Protein AF-A0A554J3B6-F1 (afdb_monomer_lite)

Structure (mmCIF, N/CA/C/O backbone):
data_AF-A0A554J3B6-F1
#
_entry.id   AF-A0A554J3B6-F1
#
loop_
_atom_site.group_PDB
_atom_site.id
_atom_site.type_symbol
_atom_site.label_atom_id
_atom_site.label_alt_id
_atom_site.label_comp_id
_atom_site.label_asym_id
_atom_site.label_entity_id
_atom_site.label_seq_id
_atom_site.pdbx_PDB_ins_code
_atom_site.Cartn_x
_atom_site.Cartn_y
_atom_site.Cartn_z
_atom_site.occupancy
_atom_site.B_iso_or_equiv
_atom_site.auth_seq_id
_atom_site.auth_comp_id
_atom_site.auth_asym_id
_atom_site.auth_atom_id
_atom_site.pdbx_PDB_model_num
ATOM 1 N N . MET A 1 1 ? 52.653 -25.219 -96.135 1.00 53.75 1 MET A N 1
ATOM 2 C CA . MET A 1 1 ? 52.331 -25.854 -94.845 1.00 53.75 1 MET A CA 1
ATOM 3 C C . MET A 1 1 ? 52.817 -24.891 -93.796 1.00 53.75 1 MET A C 1
ATOM 5 O O . MET A 1 1 ? 53.992 -24.596 -93.859 1.00 53.75 1 MET A O 1
ATOM 9 N N . ASP A 1 2 ? 51.906 -24.324 -93.007 1.00 49.47 2 ASP A N 1
ATOM 10 C CA . ASP A 1 2 ? 52.088 -23.949 -91.600 1.00 49.47 2 ASP A CA 1
ATOM 11 C C . ASP A 1 2 ? 50.708 -23.530 -91.071 1.00 49.47 2 ASP A C 1
ATOM 13 O O . ASP A 1 2 ? 49.946 -22.821 -91.729 1.00 49.47 2 ASP A O 1
ATOM 17 N N . THR A 1 3 ? 50.322 -24.134 -89.956 1.00 55.94 3 THR A N 1
ATOM 18 C CA . THR A 1 3 ? 48.948 -24.257 -89.465 1.00 55.94 3 THR A CA 1
ATOM 19 C C . THR A 1 3 ? 48.460 -23.013 -88.728 1.00 55.94 3 THR A C 1
ATOM 21 O O . THR A 1 3 ? 49.117 -22.509 -87.823 1.00 55.94 3 THR A O 1
ATOM 24 N N . ASN A 1 4 ? 47.248 -22.584 -89.082 1.00 55.66 4 ASN A N 1
ATOM 25 C CA . ASN A 1 4 ? 46.443 -21.583 -88.389 1.00 55.66 4 ASN A CA 1
ATOM 26 C C . ASN A 1 4 ? 46.026 -22.093 -86.994 1.00 55.66 4 ASN A C 1
ATOM 28 O O . ASN A 1 4 ? 45.384 -23.138 -86.904 1.00 55.66 4 ASN A O 1
ATOM 32 N N . ASN A 1 5 ? 46.343 -21.354 -85.927 1.00 62.72 5 ASN A N 1
ATOM 33 C CA . ASN A 1 5 ? 45.756 -21.566 -84.602 1.00 62.72 5 ASN A CA 1
ATOM 34 C C . ASN A 1 5 ? 45.183 -20.244 -84.077 1.00 62.72 5 ASN A C 1
ATOM 36 O O . ASN A 1 5 ? 45.870 -19.440 -83.449 1.00 62.72 5 ASN A O 1
ATOM 40 N N . THR A 1 6 ? 43.907 -20.009 -84.367 1.00 59.19 6 THR A N 1
ATOM 41 C CA . THR A 1 6 ? 43.112 -18.917 -83.801 1.00 59.19 6 THR A CA 1
ATOM 42 C C . THR A 1 6 ? 42.744 -19.233 -82.353 1.00 59.19 6 THR A C 1
ATOM 44 O O . THR A 1 6 ? 41.859 -20.051 -82.103 1.00 59.19 6 THR A O 1
ATOM 47 N N . ILE A 1 7 ? 43.379 -18.553 -81.397 1.00 65.31 7 ILE A N 1
ATOM 48 C CA . ILE A 1 7 ? 42.910 -18.506 -80.008 1.00 65.31 7 ILE A CA 1
ATOM 49 C C . ILE A 1 7 ? 41.788 -17.465 -79.948 1.00 65.31 7 ILE A C 1
ATOM 51 O O . ILE A 1 7 ? 42.036 -16.268 -80.084 1.00 65.31 7 ILE A O 1
ATOM 55 N N . GLN A 1 8 ? 40.544 -17.913 -79.779 1.00 66.44 8 GLN A N 1
ATOM 56 C CA . GLN A 1 8 ? 39.430 -17.007 -79.503 1.00 66.44 8 GLN A CA 1
ATOM 57 C C . GLN A 1 8 ? 39.544 -16.473 -78.063 1.00 66.44 8 GLN A C 1
ATOM 59 O O . GLN A 1 8 ? 39.753 -17.271 -77.142 1.00 66.44 8 GLN A O 1
ATOM 64 N N . PRO A 1 9 ? 39.387 -15.157 -77.823 1.00 63.00 9 PRO A N 1
ATOM 65 C CA . PRO A 1 9 ? 39.302 -14.620 -76.472 1.00 63.00 9 PRO A CA 1
ATOM 66 C C . PRO A 1 9 ? 37.995 -15.078 -75.826 1.00 63.00 9 PRO A C 1
ATOM 68 O O . PRO A 1 9 ? 36.906 -14.723 -76.274 1.00 63.00 9 PRO A O 1
ATOM 71 N N . GLN A 1 10 ? 38.098 -15.852 -74.752 1.00 62.59 10 GLN A N 1
ATOM 72 C CA . GLN A 1 10 ? 36.944 -16.217 -73.939 1.00 62.59 10 GLN A CA 1
ATOM 73 C C . GLN A 1 10 ? 36.611 -15.019 -73.049 1.00 62.59 10 GLN A C 1
ATOM 75 O O . GLN A 1 10 ? 37.372 -14.675 -72.144 1.00 62.59 10 GLN A O 1
ATOM 80 N N . THR A 1 11 ? 35.514 -14.327 -73.349 1.00 64.06 11 THR A N 1
ATOM 81 C CA . THR A 1 11 ? 35.040 -13.213 -72.523 1.00 64.06 11 THR A CA 1
ATOM 82 C C . THR A 1 11 ? 34.5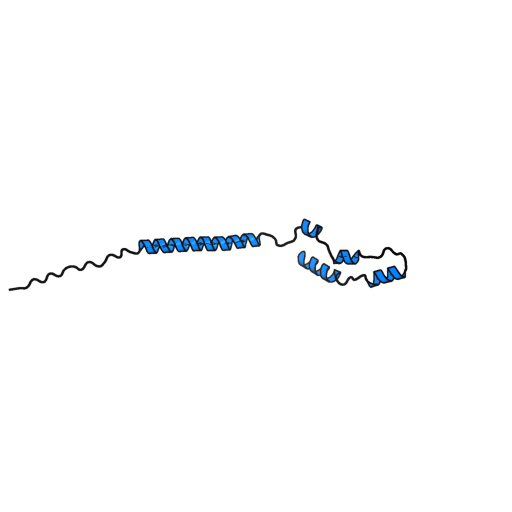07 -13.779 -71.201 1.00 64.06 11 THR A C 1
ATOM 84 O O . THR A 1 11 ? 33.637 -14.652 -71.239 1.00 64.06 11 THR A O 1
ATOM 87 N N . PRO A 1 12 ? 35.000 -13.340 -70.029 1.00 68.62 12 PRO A N 1
ATOM 88 C CA . PRO A 1 12 ? 34.470 -13.817 -68.758 1.00 68.62 12 PRO A CA 1
ATOM 89 C C . PRO A 1 12 ? 33.005 -13.372 -68.596 1.00 68.62 12 PRO A C 1
ATOM 91 O O . PRO A 1 12 ? 32.656 -12.267 -69.024 1.00 68.62 12 PRO A O 1
ATOM 94 N N . PRO A 1 13 ? 32.139 -14.190 -67.969 1.00 63.44 13 PRO A N 1
ATOM 95 C CA . PRO A 1 13 ? 30.754 -13.807 -67.727 1.00 63.44 13 PRO A CA 1
ATOM 96 C C . PRO A 1 13 ? 30.714 -12.554 -66.843 1.00 63.44 13 PRO A C 1
ATOM 98 O O . PRO A 1 13 ? 31.273 -12.524 -65.744 1.00 63.44 13 PRO A O 1
ATOM 101 N N . GLN A 1 14 ? 30.062 -11.498 -67.335 1.00 62.69 14 GLN A N 1
ATOM 102 C CA . GLN A 1 14 ? 29.839 -10.279 -66.565 1.00 62.69 14 GLN A CA 1
ATOM 103 C C . GLN A 1 14 ? 28.968 -10.604 -65.346 1.00 62.69 14 GLN A C 1
ATOM 105 O O . GLN A 1 14 ? 27.871 -11.143 -65.483 1.00 62.69 14 GLN A O 1
ATOM 110 N N . LYS A 1 15 ? 29.445 -10.258 -64.143 1.00 61.16 15 LYS A N 1
ATOM 111 C CA . LYS A 1 15 ? 28.688 -10.364 -62.885 1.00 61.16 15 LYS A CA 1
ATOM 112 C C . LYS A 1 15 ? 27.527 -9.360 -62.869 1.00 61.16 15 LYS A C 1
ATOM 114 O O . LYS A 1 15 ? 27.590 -8.328 -62.208 1.00 61.16 15 LYS A O 1
ATOM 119 N N . GLN A 1 16 ? 26.451 -9.659 -63.583 1.00 60.59 16 GLN A N 1
ATOM 120 C CA . GLN A 1 16 ? 25.173 -8.964 -63.454 1.00 60.59 16 GLN A CA 1
ATOM 121 C C . GLN A 1 16 ? 24.395 -9.625 -62.312 1.00 60.59 16 GLN A C 1
ATOM 123 O O . GLN A 1 16 ? 23.725 -10.631 -62.504 1.00 60.59 16 GLN A O 1
ATOM 128 N N . GLY A 1 17 ? 24.546 -9.115 -61.087 1.00 58.28 17 GLY A N 1
ATOM 129 C CA . GLY A 1 17 ? 23.820 -9.686 -59.942 1.00 58.28 17 GLY A CA 1
ATOM 130 C C . GLY A 1 17 ? 23.970 -8.986 -58.592 1.00 58.28 17 GLY A C 1
ATOM 131 O O . GLY A 1 17 ? 23.271 -9.345 -57.652 1.00 58.28 17 GLY A O 1
ATOM 132 N N . GLN A 1 18 ? 24.839 -7.982 -58.451 1.00 62.75 18 GLN A N 1
ATOM 133 C CA . GLN A 1 18 ? 25.081 -7.376 -57.134 1.00 62.75 18 GLN A CA 1
ATOM 134 C C . GLN A 1 18 ? 24.044 -6.326 -56.722 1.00 62.75 18 GLN A C 1
ATOM 136 O O . GLN A 1 18 ? 23.746 -6.213 -55.538 1.00 62.75 18 GLN A O 1
ATOM 141 N N . ILE A 1 19 ? 23.449 -5.592 -57.666 1.00 72.69 19 ILE A N 1
ATOM 142 C CA . ILE A 1 19 ? 22.584 -4.447 -57.332 1.00 72.69 19 ILE A CA 1
ATOM 143 C C . ILE A 1 19 ? 21.300 -4.900 -56.613 1.00 72.69 19 ILE A C 1
ATOM 145 O O . ILE A 1 19 ? 20.910 -4.292 -55.620 1.00 72.69 19 ILE A O 1
ATOM 149 N N . GLY A 1 20 ? 20.687 -6.011 -57.038 1.00 81.44 20 GLY A N 1
ATOM 150 C CA . GLY A 1 20 ? 19.480 -6.546 -56.393 1.00 81.44 20 GLY A CA 1
ATOM 151 C C . GLY A 1 20 ? 19.727 -7.059 -54.971 1.00 81.44 20 GLY A C 1
ATOM 152 O O . GLY A 1 20 ? 18.931 -6.794 -54.074 1.00 81.44 20 GLY A O 1
ATOM 153 N N . ALA A 1 21 ? 20.863 -7.724 -54.742 1.00 86.44 21 ALA A N 1
ATOM 154 C CA . ALA A 1 21 ? 21.251 -8.191 -53.411 1.00 86.44 21 ALA A CA 1
ATOM 155 C C . ALA A 1 21 ? 21.523 -7.021 -52.449 1.00 86.44 21 ALA A C 1
ATOM 157 O O . ALA A 1 21 ? 21.120 -7.065 -51.288 1.00 86.44 21 ALA A O 1
ATOM 158 N N . VAL A 1 22 ? 22.153 -5.951 -52.949 1.00 89.44 22 VAL A N 1
ATOM 159 C CA . VAL A 1 22 ? 22.419 -4.728 -52.176 1.00 89.44 22 VAL A CA 1
ATOM 160 C C . VAL A 1 22 ? 21.120 -4.002 -51.813 1.00 89.44 22 VAL A C 1
ATOM 162 O O . VAL A 1 22 ? 20.947 -3.579 -50.675 1.00 89.44 22 VAL A O 1
ATOM 165 N N . ILE A 1 23 ? 20.166 -3.897 -52.738 1.00 91.88 23 ILE A N 1
ATOM 166 C CA . ILE A 1 23 ? 18.861 -3.286 -52.439 1.00 91.88 23 ILE A CA 1
ATOM 167 C C . ILE A 1 23 ? 18.082 -4.142 -51.428 1.00 91.88 23 ILE A C 1
ATOM 169 O O . ILE A 1 23 ? 17.494 -3.605 -50.490 1.00 91.88 23 ILE A O 1
ATOM 173 N N . GLY A 1 24 ? 18.128 -5.470 -51.564 1.00 92.94 24 GLY A N 1
ATOM 174 C CA . GLY A 1 24 ? 17.469 -6.393 -50.639 1.00 92.94 24 GLY A CA 1
ATOM 175 C C . GLY A 1 24 ? 17.967 -6.262 -49.198 1.00 92.94 24 GLY A C 1
ATOM 176 O O . GLY A 1 24 ? 17.154 -6.172 -48.279 1.00 92.94 24 GLY A O 1
ATOM 177 N N . ILE A 1 25 ? 19.287 -6.182 -48.986 1.00 94.94 25 ILE A N 1
ATOM 178 C CA . ILE A 1 25 ? 19.838 -6.037 -47.629 1.00 94.94 25 ILE A CA 1
ATOM 179 C C . ILE A 1 25 ? 19.461 -4.691 -46.997 1.00 94.94 25 ILE A C 1
ATOM 181 O O . ILE A 1 25 ? 19.162 -4.643 -45.806 1.00 94.94 25 ILE A O 1
ATOM 185 N N . ILE A 1 26 ? 19.393 -3.613 -47.786 1.00 95.62 26 ILE A N 1
ATOM 186 C CA . ILE A 1 26 ? 18.983 -2.289 -47.296 1.00 95.62 26 ILE A CA 1
ATOM 187 C C . ILE A 1 26 ? 17.544 -2.331 -46.773 1.00 95.62 26 ILE A C 1
ATOM 189 O O . ILE A 1 26 ? 17.275 -1.831 -45.683 1.00 95.62 26 ILE A O 1
ATOM 193 N N . ILE A 1 27 ? 16.629 -2.975 -47.503 1.00 96.38 27 ILE A N 1
ATOM 194 C CA . ILE A 1 27 ? 15.227 -3.110 -47.081 1.00 96.38 27 ILE A CA 1
ATOM 195 C C . ILE A 1 27 ? 15.129 -3.882 -45.761 1.00 96.38 27 ILE A C 1
ATOM 197 O O . ILE A 1 27 ? 14.422 -3.452 -44.851 1.00 96.38 27 ILE A O 1
ATOM 201 N N . ILE A 1 28 ? 15.874 -4.984 -45.623 1.00 96.19 28 ILE A N 1
ATOM 202 C CA . ILE A 1 28 ? 15.899 -5.778 -44.386 1.00 96.19 28 ILE A CA 1
ATOM 203 C C . ILE A 1 28 ? 16.380 -4.925 -43.206 1.00 96.19 28 ILE A C 1
ATOM 205 O O . ILE A 1 28 ? 15.751 -4.935 -42.150 1.00 96.19 28 ILE A O 1
ATOM 209 N N . ILE A 1 29 ? 17.453 -4.148 -43.386 1.00 97.06 29 ILE A N 1
ATOM 210 C CA . ILE A 1 29 ? 17.983 -3.263 -42.340 1.00 97.06 29 ILE A CA 1
ATOM 211 C C . ILE A 1 29 ? 16.939 -2.224 -41.917 1.00 97.06 29 ILE A C 1
ATOM 213 O O . ILE A 1 29 ? 16.751 -2.010 -40.722 1.00 97.06 29 ILE A O 1
ATOM 217 N N . VAL A 1 30 ? 16.226 -1.610 -42.867 1.00 97.19 30 VAL A N 1
ATOM 218 C CA . VAL A 1 30 ? 15.177 -0.621 -42.565 1.00 97.19 30 VAL A CA 1
ATOM 219 C C . VAL A 1 30 ? 14.031 -1.253 -41.772 1.00 97.19 30 VAL A C 1
ATOM 221 O O . VAL A 1 30 ? 13.595 -0.683 -40.774 1.00 97.19 30 VAL A O 1
ATOM 224 N N . VAL A 1 31 ? 13.573 -2.446 -42.160 1.00 97.00 31 VAL A N 1
ATOM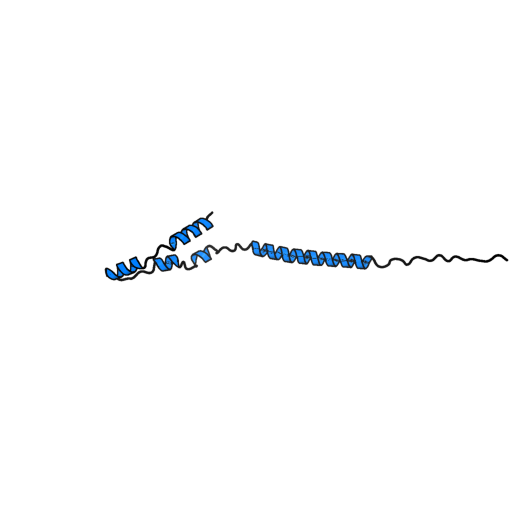 225 C CA . VAL A 1 31 ? 12.513 -3.165 -41.433 1.00 97.00 31 VAL A CA 1
ATOM 226 C C . VAL A 1 31 ? 12.961 -3.524 -40.014 1.00 97.00 31 VAL A C 1
ATOM 228 O O . VAL A 1 31 ? 12.195 -3.336 -39.070 1.00 97.00 31 VAL A O 1
ATOM 231 N N . LEU A 1 32 ? 14.204 -3.983 -39.833 1.00 96.50 32 LEU A N 1
ATOM 232 C CA . LEU A 1 32 ? 14.755 -4.285 -38.509 1.00 96.50 32 LEU A CA 1
ATOM 233 C C . LEU A 1 32 ? 14.923 -3.029 -37.648 1.00 96.50 32 LEU A C 1
ATOM 235 O O . LEU A 1 32 ? 14.626 -3.073 -36.456 1.00 96.50 32 LEU A O 1
ATOM 239 N N . ALA A 1 33 ? 15.349 -1.908 -38.234 1.00 96.12 33 ALA A N 1
ATOM 240 C CA . ALA A 1 33 ? 15.472 -0.634 -37.531 1.00 96.12 33 ALA A CA 1
ATOM 241 C C . ALA A 1 33 ? 14.105 -0.117 -37.060 1.00 96.12 33 ALA A C 1
ATOM 243 O O . ALA A 1 33 ? 13.966 0.274 -35.903 1.00 96.12 33 ALA A O 1
ATOM 244 N N . LEU A 1 34 ? 13.081 -0.176 -37.918 1.00 96.50 34 LEU A N 1
ATOM 245 C CA . LEU A 1 34 ? 11.711 0.202 -37.558 1.00 96.50 34 LEU A CA 1
ATOM 246 C C . LEU A 1 34 ? 11.111 -0.747 -36.516 1.00 96.50 34 LEU A C 1
ATOM 248 O O . LEU A 1 34 ? 10.500 -0.283 -35.559 1.00 96.50 34 LEU A O 1
ATOM 252 N N . GLY A 1 35 ? 11.319 -2.059 -36.657 1.00 94.25 35 GLY A N 1
ATOM 253 C CA . GLY A 1 35 ? 10.874 -3.048 -35.674 1.00 94.25 35 GLY A CA 1
ATOM 254 C C . GLY A 1 35 ? 11.537 -2.847 -34.310 1.00 94.25 35 GLY A C 1
ATOM 255 O O . GLY A 1 35 ? 10.855 -2.829 -33.287 1.00 94.25 35 GLY A O 1
ATOM 256 N N . GLY A 1 36 ? 12.853 -2.622 -34.289 1.00 94.19 36 GLY A N 1
ATOM 257 C CA . GLY A 1 36 ? 13.601 -2.310 -33.073 1.00 94.19 36 GLY A CA 1
ATOM 258 C C . GLY A 1 36 ? 13.137 -1.008 -32.419 1.00 94.19 36 GLY A C 1
ATOM 259 O O . GLY A 1 36 ? 12.885 -0.990 -31.215 1.00 94.19 36 GLY A O 1
ATOM 260 N N . LEU A 1 37 ? 12.949 0.056 -33.208 1.00 93.12 37 LEU A N 1
ATOM 261 C CA . LEU A 1 37 ? 12.473 1.350 -32.717 1.00 93.12 37 LEU A CA 1
ATOM 262 C C . LEU A 1 37 ? 11.029 1.277 -32.198 1.00 93.12 37 LEU A C 1
ATOM 264 O O . LEU A 1 37 ? 10.725 1.896 -31.184 1.00 93.12 37 LEU A O 1
ATOM 268 N N . TYR A 1 38 ? 10.160 0.491 -32.839 1.00 92.81 38 TYR A N 1
ATOM 269 C CA . TYR A 1 38 ? 8.789 0.253 -32.385 1.00 92.81 38 TYR A CA 1
ATOM 270 C C . TYR A 1 38 ? 8.759 -0.450 -31.024 1.00 92.81 38 TYR A C 1
ATOM 272 O O . TYR A 1 38 ? 8.085 0.008 -30.104 1.00 92.81 38 TYR A O 1
ATOM 280 N N . VAL A 1 39 ? 9.529 -1.534 -30.869 1.00 89.06 39 VAL A N 1
ATOM 281 C CA . VAL A 1 39 ? 9.614 -2.277 -29.601 1.00 89.06 39 VAL A CA 1
ATOM 282 C C . VAL A 1 39 ? 10.235 -1.414 -28.502 1.00 89.06 39 VAL A C 1
ATOM 284 O O . VAL A 1 39 ? 9.752 -1.425 -27.371 1.00 89.06 39 VAL A O 1
ATOM 287 N N . TRP A 1 40 ? 11.286 -0.656 -28.820 1.00 87.62 40 TRP A N 1
ATOM 288 C CA . TRP A 1 40 ? 11.948 0.232 -27.867 1.00 87.62 40 TRP A CA 1
ATOM 289 C C . TRP A 1 40 ? 11.040 1.394 -27.443 1.00 87.62 40 TRP A C 1
ATOM 291 O O . TRP A 1 40 ? 10.830 1.584 -26.248 1.00 87.62 40 TRP A O 1
ATOM 301 N N . GLY A 1 41 ? 10.411 2.096 -28.391 1.00 84.88 41 GLY A N 1
ATOM 302 C CA . GLY A 1 41 ? 9.454 3.169 -28.107 1.00 84.88 41 GLY A CA 1
ATOM 303 C C . GLY A 1 41 ? 8.253 2.690 -27.287 1.00 84.88 41 GLY A C 1
ATOM 304 O O . GLY A 1 41 ? 7.894 3.314 -26.293 1.00 84.88 41 GLY A O 1
ATOM 305 N N . ALA A 1 42 ? 7.699 1.516 -27.611 1.00 77.88 42 ALA A N 1
ATOM 306 C CA . ALA A 1 42 ? 6.613 0.914 -26.838 1.00 77.88 42 ALA A CA 1
ATOM 307 C C . ALA A 1 42 ? 7.010 0.571 -25.390 1.00 77.88 42 ALA A C 1
ATOM 309 O O . ALA A 1 42 ? 6.148 0.548 -24.512 1.00 77.88 42 ALA A O 1
ATOM 310 N N . ARG A 1 43 ? 8.295 0.298 -25.116 1.00 73.31 43 ARG A N 1
ATOM 311 C CA . ARG A 1 43 ? 8.782 0.120 -23.741 1.00 73.31 43 ARG A CA 1
ATOM 312 C C . ARG A 1 43 ? 8.949 1.444 -23.008 1.00 73.31 43 ARG A C 1
ATOM 314 O O . ARG A 1 43 ? 8.605 1.490 -21.835 1.00 73.31 43 ARG A O 1
ATOM 321 N N . LEU A 1 44 ? 9.418 2.500 -23.671 1.00 69.62 44 LEU A N 1
ATOM 322 C CA . LEU A 1 44 ? 9.555 3.823 -23.049 1.00 69.62 44 LEU A CA 1
ATOM 323 C C . LEU A 1 44 ? 8.195 4.361 -22.582 1.00 69.62 44 LEU A C 1
ATOM 325 O O . LEU A 1 44 ? 8.077 4.791 -21.441 1.00 69.62 44 LEU A O 1
ATOM 329 N N . ASN A 1 45 ? 7.147 4.218 -23.397 1.00 62.41 45 ASN A N 1
ATOM 330 C CA . ASN A 1 45 ? 5.789 4.635 -23.027 1.00 62.41 45 ASN A CA 1
ATOM 331 C C . ASN A 1 45 ? 5.195 3.874 -21.829 1.00 62.41 45 ASN A C 1
ATOM 333 O O . ASN A 1 45 ? 4.285 4.386 -21.193 1.00 62.41 45 ASN A O 1
ATOM 337 N N . LYS A 1 46 ? 5.689 2.671 -21.510 1.00 58.62 46 LYS A N 1
ATOM 338 C CA . LYS A 1 46 ? 5.255 1.905 -20.328 1.00 58.62 46 LYS A CA 1
ATOM 339 C C . LYS A 1 46 ? 6.022 2.255 -19.053 1.00 58.62 46 LYS A C 1
ATOM 341 O O . LYS A 1 46 ? 5.609 1.845 -17.981 1.00 58.62 46 LYS A O 1
ATOM 346 N N . VAL A 1 47 ? 7.151 2.951 -19.172 1.00 57.66 47 VAL A N 1
ATOM 347 C CA . VAL A 1 47 ? 7.972 3.382 -18.028 1.00 57.66 47 VAL A CA 1
ATOM 348 C C . VAL A 1 47 ? 7.574 4.792 -17.565 1.00 57.66 47 VAL A C 1
ATOM 350 O O . VAL A 1 47 ? 7.930 5.192 -16.465 1.00 57.66 47 VAL A O 1
ATOM 353 N N . THR A 1 48 ? 6.838 5.550 -18.389 1.00 54.88 48 THR A N 1
ATOM 354 C CA . THR A 1 48 ? 6.404 6.928 -18.085 1.00 54.88 48 THR A CA 1
ATOM 355 C C . THR A 1 48 ? 5.045 7.020 -17.390 1.00 54.88 48 THR A C 1
ATOM 357 O O . THR A 1 48 ? 4.737 8.076 -16.853 1.00 54.88 48 THR A O 1
ATOM 360 N N . GLU A 1 49 ? 4.255 5.948 -17.342 1.00 53.56 49 GLU A N 1
ATOM 361 C CA . GLU A 1 49 ? 3.144 5.876 -16.389 1.00 53.56 49 GLU A CA 1
ATOM 362 C C . GLU A 1 49 ? 3.780 5.624 -15.013 1.00 53.56 49 GLU A C 1
ATOM 364 O O . GLU A 1 49 ? 4.378 4.558 -14.820 1.00 53.56 49 GLU A O 1
ATOM 369 N N . PRO A 1 50 ? 3.753 6.584 -14.069 1.00 54.09 50 PRO A N 1
ATOM 370 C CA . PRO A 1 50 ? 4.093 6.251 -12.702 1.00 54.09 50 PRO A CA 1
ATOM 371 C C . PRO A 1 50 ? 3.066 5.205 -12.277 1.00 54.09 50 PRO A C 1
ATOM 373 O O . PRO A 1 50 ? 1.873 5.477 -12.241 1.00 54.09 50 PRO A O 1
ATOM 376 N N . ASN A 1 51 ? 3.520 3.989 -11.991 1.00 55.28 51 ASN A N 1
ATOM 377 C CA . ASN A 1 51 ? 2.675 2.916 -11.462 1.00 55.28 51 ASN A CA 1
ATOM 378 C C . ASN A 1 51 ? 2.244 3.201 -10.005 1.00 55.28 51 ASN A C 1
ATOM 380 O O . ASN A 1 51 ? 2.118 2.268 -9.220 1.00 55.28 51 ASN A O 1
ATOM 384 N N . GLY A 1 52 ? 2.130 4.474 -9.625 1.00 62.72 52 GLY A N 1
ATOM 385 C CA . GLY A 1 52 ? 1.705 4.923 -8.311 1.00 62.72 52 GLY A CA 1
ATOM 386 C C . GLY A 1 52 ? 0.236 5.298 -8.365 1.00 62.72 52 GLY A C 1
ATOM 387 O O . GLY A 1 52 ? -0.216 5.900 -9.341 1.00 62.72 52 GLY A O 1
ATOM 388 N N . GLU A 1 53 ? -0.491 4.922 -7.322 1.00 69.81 53 GLU A N 1
ATOM 389 C CA . GLU A 1 53 ? -1.843 5.409 -7.083 1.00 69.81 53 GLU A CA 1
ATOM 390 C C . GLU A 1 53 ? -1.830 6.943 -7.112 1.00 69.81 53 GLU A C 1
ATOM 392 O O . GLU A 1 53 ? -0.923 7.590 -6.578 1.00 69.81 53 GLU A O 1
ATOM 397 N N . THR A 1 54 ? -2.793 7.547 -7.808 1.00 79.94 54 THR A N 1
ATOM 398 C CA . THR A 1 54 ? -2.930 9.004 -7.777 1.00 79.94 54 THR A CA 1
ATOM 399 C C . THR A 1 54 ? -3.392 9.448 -6.389 1.00 79.94 54 THR A C 1
ATOM 401 O O . THR A 1 54 ? -3.926 8.656 -5.614 1.00 79.94 54 THR A O 1
ATOM 404 N N . ALA A 1 55 ? -3.223 10.730 -6.056 1.00 76.81 55 ALA A N 1
ATOM 405 C CA . ALA A 1 55 ? -3.750 11.261 -4.798 1.00 76.81 55 ALA A CA 1
ATOM 406 C C . ALA A 1 55 ? -5.269 11.023 -4.679 1.00 76.81 55 ALA A C 1
ATOM 408 O O . ALA A 1 55 ? -5.760 10.667 -3.610 1.00 76.81 55 ALA A O 1
ATOM 409 N N . GLU A 1 56 ? -6.004 11.155 -5.787 1.00 79.88 56 GLU A N 1
ATOM 410 C CA . GLU A 1 56 ? -7.418 10.801 -5.874 1.00 79.88 56 GLU A CA 1
ATOM 411 C C . GLU A 1 56 ? -7.695 9.304 -5.658 1.00 79.88 56 GLU A C 1
ATOM 413 O O . GLU A 1 56 ? -8.730 8.974 -5.078 1.00 79.88 56 GLU A O 1
ATOM 418 N N . ASP A 1 57 ? -6.811 8.403 -6.093 1.00 81.12 57 ASP A N 1
ATOM 419 C CA . ASP A 1 57 ? -6.962 6.959 -5.861 1.00 81.12 57 ASP A CA 1
ATOM 420 C C . ASP A 1 57 ? -6.750 6.618 -4.379 1.00 81.12 57 ASP A C 1
ATOM 422 O O . ASP A 1 57 ? -7.584 5.934 -3.792 1.00 81.12 57 ASP A O 1
ATOM 426 N N . ILE A 1 58 ? -5.720 7.191 -3.743 1.00 80.56 58 ILE A N 1
ATOM 427 C CA . ILE A 1 58 ? -5.428 7.016 -2.308 1.00 80.56 58 ILE A CA 1
ATOM 428 C C . ILE A 1 58 ? -6.581 7.550 -1.445 1.00 80.56 58 ILE A C 1
ATOM 430 O O . ILE A 1 58 ? -7.002 6.919 -0.479 1.00 80.56 58 ILE A O 1
ATOM 434 N N . MET A 1 59 ? -7.151 8.705 -1.801 1.00 79.88 59 MET A N 1
ATOM 435 C CA . MET A 1 59 ? -8.289 9.272 -1.066 1.00 79.88 59 MET A CA 1
ATOM 436 C C . MET A 1 59 ? -9.569 8.434 -1.176 1.00 79.88 59 MET A C 1
ATOM 438 O O . MET A 1 59 ? -10.440 8.550 -0.316 1.00 79.88 59 MET A O 1
ATOM 442 N N . ASN A 1 60 ? -9.709 7.637 -2.238 1.00 83.44 60 ASN A N 1
ATOM 443 C CA . ASN A 1 60 ? -10.886 6.802 -2.477 1.00 83.44 60 ASN A CA 1
ATOM 444 C C . ASN A 1 60 ? -10.651 5.317 -2.159 1.00 83.44 60 ASN A C 1
ATOM 446 O O . ASN A 1 60 ? -11.591 4.525 -2.253 1.00 83.44 60 ASN A O 1
ATOM 450 N N . SER A 1 61 ? -9.429 4.927 -1.793 1.00 82.94 61 SER A N 1
ATOM 451 C CA . SER A 1 61 ? -9.124 3.574 -1.339 1.00 82.94 61 SER A CA 1
ATOM 452 C C . SER A 1 61 ? -9.619 3.358 0.092 1.00 82.94 61 SER A C 1
ATOM 454 O O . SER A 1 61 ? -9.422 4.207 0.960 1.00 82.94 61 SER A O 1
ATOM 456 N N . SER A 1 62 ? -10.278 2.222 0.341 1.00 83.94 62 SER A N 1
ATOM 457 C CA . SER A 1 62 ? -10.599 1.787 1.705 1.00 83.94 62 SER A CA 1
ATOM 458 C C . SER A 1 62 ? -9.326 1.359 2.428 1.00 83.94 62 SER A C 1
ATOM 460 O O . SER A 1 62 ? -8.580 0.527 1.909 1.00 83.94 62 SER A O 1
ATOM 462 N N . ASP A 1 63 ? -9.128 1.881 3.636 1.00 87.12 63 ASP A N 1
ATOM 463 C CA . ASP A 1 63 ? -8.067 1.460 4.543 1.00 87.12 63 ASP A CA 1
ATOM 464 C C . ASP A 1 63 ? -8.628 0.427 5.544 1.00 87.12 63 ASP A C 1
ATOM 466 O O . ASP A 1 63 ? -9.362 0.795 6.468 1.00 87.12 63 ASP A O 1
ATOM 470 N N . PRO A 1 64 ? -8.289 -0.868 5.389 1.00 86.00 64 PRO A N 1
ATOM 471 C CA . PRO A 1 64 ? -8.796 -1.922 6.256 1.00 86.00 64 PRO A CA 1
ATOM 472 C C . PRO A 1 64 ? -8.313 -1.789 7.707 1.00 86.00 64 PRO A C 1
ATOM 474 O O . PRO A 1 64 ? -9.012 -2.261 8.607 1.00 86.00 64 PRO A O 1
ATOM 477 N N . THR A 1 65 ? -7.155 -1.160 7.951 1.00 88.38 65 THR A N 1
ATOM 478 C CA . THR A 1 65 ? -6.651 -0.911 9.306 1.00 88.38 65 THR A CA 1
ATOM 479 C C . THR A 1 65 ? -7.548 0.114 9.997 1.00 88.38 65 THR A C 1
ATOM 481 O O . THR A 1 65 ? -8.044 -0.133 11.099 1.00 88.38 65 THR A O 1
ATOM 484 N N . THR A 1 66 ? -7.839 1.235 9.329 1.00 89.06 66 THR A N 1
ATOM 485 C CA . THR A 1 66 ? -8.768 2.253 9.845 1.00 89.06 66 THR A CA 1
ATOM 486 C C . THR A 1 66 ? -10.191 1.706 10.007 1.00 89.06 66 THR A C 1
ATOM 488 O O . THR A 1 66 ? -10.832 1.955 11.033 1.00 89.06 66 THR A O 1
ATOM 491 N N . ASP A 1 67 ? -10.691 0.918 9.052 1.00 89.38 67 ASP A N 1
ATOM 492 C CA . ASP A 1 67 ? -12.024 0.304 9.141 1.00 89.38 67 ASP A CA 1
ATOM 493 C C . ASP A 1 67 ? -12.137 -0.634 10.359 1.00 89.38 67 ASP A C 1
ATOM 495 O O . ASP A 1 67 ? -13.156 -0.654 11.057 1.00 89.38 67 ASP A O 1
ATOM 499 N N . ASN A 1 68 ? -11.076 -1.385 10.669 1.00 88.88 68 ASN A N 1
ATOM 500 C CA . ASN A 1 68 ? -11.049 -2.255 11.841 1.00 88.88 68 ASN A CA 1
ATOM 501 C C . ASN A 1 68 ? -11.056 -1.456 13.153 1.00 88.88 68 ASN A C 1
ATOM 503 O O . ASN A 1 68 ? -11.853 -1.752 14.038 1.00 88.88 68 ASN A O 1
ATOM 507 N N . LEU A 1 69 ? -10.241 -0.401 13.254 1.00 91.06 69 LEU A N 1
ATOM 508 C CA . LEU A 1 69 ? -10.129 0.427 14.464 1.00 91.06 69 LEU A CA 1
ATOM 509 C C . LEU A 1 69 ? -11.378 1.275 14.748 1.00 91.06 69 LEU A C 1
ATOM 511 O O . LEU A 1 69 ? -11.653 1.647 15.892 1.00 91.06 69 LEU A O 1
ATOM 515 N N . THR A 1 70 ? -12.138 1.609 13.707 1.00 90.25 70 THR A N 1
ATOM 516 C CA . THR A 1 70 ? -13.390 2.369 13.835 1.00 90.25 70 THR A CA 1
ATOM 517 C C . THR A 1 70 ? -14.600 1.486 14.137 1.00 90.25 70 THR A C 1
ATOM 519 O O . THR A 1 70 ? -15.666 2.005 14.474 1.00 90.25 70 THR A O 1
ATOM 522 N N . THR A 1 71 ? -14.445 0.161 14.074 1.00 91.19 71 THR A N 1
ATOM 523 C CA . THR A 1 71 ? -15.492 -0.794 14.437 1.00 91.19 71 THR A CA 1
ATOM 524 C C . THR A 1 71 ? -15.547 -0.947 15.956 1.00 91.19 71 THR A C 1
ATOM 526 O O . THR A 1 71 ? -14.748 -1.665 16.545 1.00 91.19 71 THR A O 1
ATOM 529 N N . GLN A 1 72 ? -16.504 -0.268 16.587 1.00 91.69 72 GLN A N 1
ATOM 530 C CA . GLN A 1 72 ? -16.771 -0.333 18.028 1.00 91.69 72 GLN A CA 1
ATOM 531 C C . GLN A 1 72 ? -18.272 -0.505 18.275 1.00 91.69 72 GLN A C 1
ATOM 533 O O . GLN A 1 72 ? -19.106 -0.148 17.430 1.00 91.69 72 GLN A O 1
ATOM 538 N N . GLY A 1 73 ? -18.626 -1.057 19.430 1.00 93.00 73 GLY A N 1
ATOM 539 C CA . GLY A 1 73 ? -20.000 -1.138 19.885 1.00 93.00 73 GLY A CA 1
ATOM 540 C C . GLY A 1 73 ? -20.597 0.240 20.183 1.00 93.00 73 GLY A C 1
ATOM 541 O O . GLY A 1 73 ? -19.913 1.247 20.341 1.00 93.00 73 GLY A O 1
ATOM 542 N N . THR A 1 74 ? -21.926 0.293 20.274 1.00 95.62 74 THR A N 1
ATOM 543 C CA . THR A 1 74 ? -22.660 1.500 20.701 1.00 95.62 74 THR A CA 1
ATOM 544 C C . THR A 1 74 ? -23.208 1.377 22.124 1.00 95.62 74 THR A C 1
ATOM 546 O O . THR A 1 74 ? -24.077 2.158 22.506 1.00 95.62 74 THR A O 1
ATOM 549 N N . SER A 1 75 ? -22.823 0.329 22.856 1.00 96.75 75 SER A N 1
ATOM 550 C CA . SER A 1 75 ? -23.324 0.062 24.205 1.00 96.75 75 SER A CA 1
ATOM 551 C C . SER A 1 75 ? -22.423 0.716 25.244 1.00 96.75 75 SER A C 1
ATOM 553 O O . SER A 1 75 ? -21.205 0.631 25.143 1.00 96.75 75 SER A O 1
ATOM 555 N N . ASP A 1 76 ? -23.032 1.294 26.276 1.00 95.50 76 ASP A N 1
ATOM 556 C CA . ASP A 1 76 ? -22.323 1.835 27.441 1.00 95.50 76 ASP A CA 1
ATOM 557 C C . ASP A 1 76 ? -22.187 0.795 28.576 1.00 95.50 76 ASP A C 1
ATOM 559 O O . ASP A 1 76 ? -21.770 1.122 29.690 1.00 95.50 76 ASP A O 1
ATOM 563 N N . ASP A 1 77 ? -22.575 -0.463 28.328 1.00 97.75 77 ASP A N 1
ATOM 564 C CA . ASP A 1 77 ? -22.423 -1.549 29.296 1.00 97.75 77 ASP A CA 1
ATOM 565 C C . ASP A 1 77 ? -20.944 -1.912 29.478 1.00 97.75 77 ASP A C 1
ATOM 567 O O . ASP A 1 77 ? -20.209 -2.099 28.510 1.00 97.75 77 ASP A O 1
ATOM 57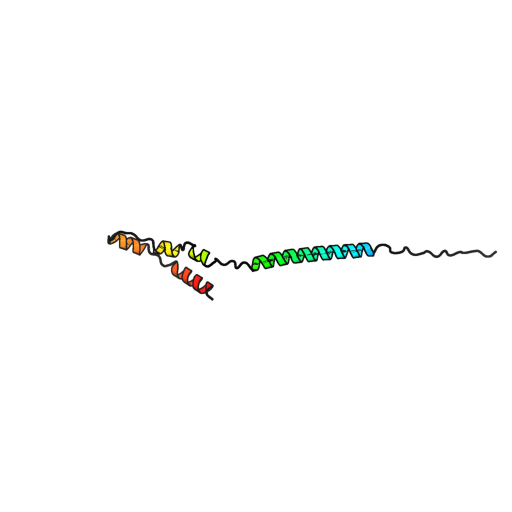1 N N . LEU A 1 78 ? -20.521 -2.104 30.732 1.00 97.38 78 LEU A N 1
ATOM 572 C CA . LEU A 1 78 ? -19.121 -2.399 31.061 1.00 97.38 78 LEU A CA 1
ATOM 573 C C . LEU A 1 78 ? -18.577 -3.621 30.306 1.00 97.38 78 LEU A C 1
ATOM 575 O O . LEU A 1 78 ? -17.475 -3.560 29.779 1.00 97.38 78 LEU A O 1
ATOM 579 N N . SER A 1 79 ? -19.359 -4.700 30.213 1.00 96.94 79 SER A N 1
ATOM 580 C CA . SER A 1 79 ? -18.938 -5.909 29.497 1.00 96.94 79 SER A CA 1
ATOM 581 C C . SER A 1 79 ? -18.772 -5.681 27.994 1.00 96.94 79 SER A C 1
ATOM 583 O O . SER A 1 79 ? -17.910 -6.294 27.386 1.00 96.94 79 SER A O 1
ATOM 585 N N . ALA A 1 80 ? -19.571 -4.793 27.393 1.00 96.69 80 ALA A N 1
ATOM 586 C CA . ALA A 1 80 ? -19.444 -4.472 25.973 1.00 96.69 80 ALA A CA 1
ATOM 587 C C . ALA A 1 80 ? -18.177 -3.649 25.695 1.00 96.69 80 ALA A C 1
ATOM 589 O O . ALA A 1 80 ? -17.506 -3.875 24.697 1.00 96.69 80 ALA A O 1
ATOM 590 N N . ILE A 1 81 ? -17.817 -2.741 26.608 1.00 96.12 81 ILE A N 1
ATOM 591 C CA . ILE A 1 81 ? -16.566 -1.976 26.522 1.00 96.12 81 ILE A CA 1
ATOM 592 C C . ILE A 1 81 ? -15.352 -2.902 26.677 1.00 96.12 81 ILE A C 1
ATOM 594 O O . ILE A 1 81 ? -14.359 -2.730 25.975 1.00 96.12 81 ILE A O 1
ATOM 598 N N . GLU A 1 82 ? -15.412 -3.877 27.589 1.00 96.19 82 GLU A N 1
ATOM 599 C CA . GLU A 1 82 ? -14.356 -4.887 27.744 1.00 96.19 82 GLU A CA 1
ATOM 600 C C . GLU A 1 82 ? -14.186 -5.718 26.461 1.00 96.19 82 GLU A C 1
ATOM 602 O O . GLU A 1 82 ? -13.060 -5.873 25.992 1.00 96.19 82 GLU A O 1
ATOM 607 N N . ASP A 1 83 ? -15.289 -6.152 25.842 1.00 94.94 83 ASP A N 1
ATOM 608 C CA . ASP A 1 83 ? -15.269 -6.881 24.566 1.00 94.94 83 ASP A CA 1
ATOM 609 C C . ASP A 1 83 ? -14.681 -6.033 23.411 1.00 94.94 83 ASP A C 1
ATOM 611 O O . ASP A 1 83 ? -13.873 -6.524 22.616 1.00 94.94 83 ASP A O 1
ATOM 615 N N . ASP A 1 84 ? -15.038 -4.748 23.316 1.00 95.25 84 ASP A N 1
ATOM 616 C CA . ASP A 1 84 ? -14.490 -3.827 22.307 1.00 95.25 84 ASP A CA 1
ATOM 617 C C . ASP A 1 84 ? -12.974 -3.609 22.497 1.00 95.25 84 ASP A C 1
ATOM 619 O O . ASP A 1 84 ? -12.205 -3.578 21.532 1.00 95.25 84 ASP A O 1
ATOM 623 N N . LEU A 1 85 ? -12.508 -3.498 23.745 1.00 94.38 85 LEU A N 1
ATOM 624 C CA . LEU A 1 85 ? -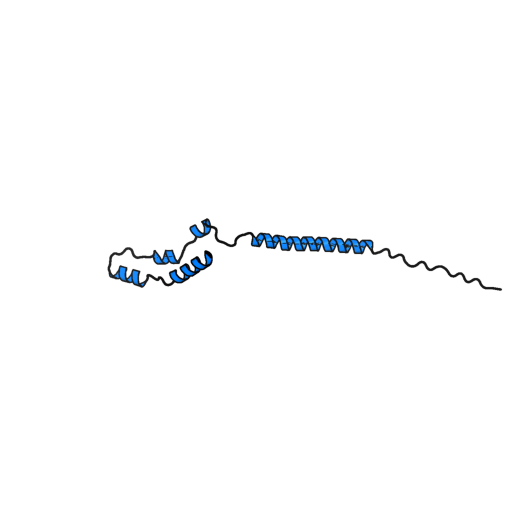11.084 -3.348 24.058 1.00 94.38 85 LEU A CA 1
ATOM 625 C C . LEU A 1 8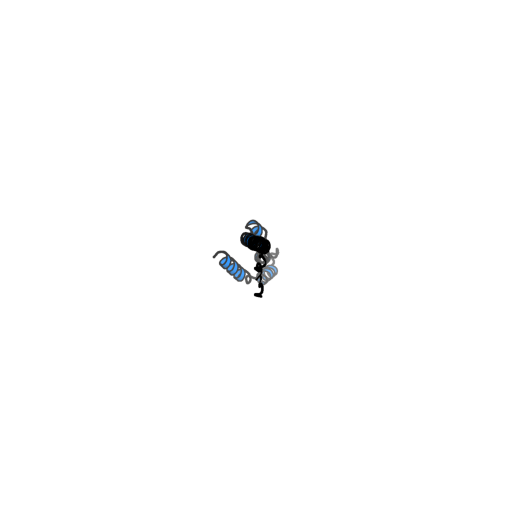5 ? -10.287 -4.620 23.753 1.00 94.38 85 LEU A C 1
ATOM 627 O O . LEU A 1 85 ? -9.199 -4.525 23.188 1.00 94.38 85 LEU A O 1
ATOM 631 N N . ASP A 1 86 ? -10.828 -5.795 24.081 1.00 93.56 86 ASP A N 1
ATOM 632 C CA . ASP A 1 86 ? -10.188 -7.086 23.801 1.00 93.56 86 ASP A CA 1
ATOM 633 C C . ASP A 1 86 ? -10.077 -7.364 22.293 1.00 93.56 86 ASP A C 1
ATOM 635 O O . ASP A 1 86 ? -9.165 -8.063 21.844 1.00 93.56 86 ASP A O 1
ATOM 639 N N . THR A 1 87 ? -10.995 -6.810 21.498 1.00 91.31 87 THR A N 1
ATOM 640 C CA . THR A 1 87 ? -10.992 -6.944 20.035 1.00 91.31 87 THR A CA 1
ATOM 641 C C . THR A 1 87 ? -10.205 -5.847 19.319 1.00 91.31 87 THR A C 1
ATOM 643 O O . THR A 1 87 ? -9.869 -6.015 18.145 1.00 91.31 87 THR A O 1
ATOM 646 N N . THR A 1 88 ? -9.834 -4.766 20.012 1.00 91.56 88 THR A N 1
ATOM 647 C CA . THR A 1 88 ? -8.990 -3.704 19.455 1.00 91.56 88 THR A CA 1
ATOM 648 C C . THR A 1 88 ? -7.565 -4.223 19.230 1.00 91.56 88 THR A C 1
ATOM 650 O O . THR A 1 88 ? -6.792 -4.400 20.172 1.00 91.56 88 THR A O 1
ATOM 653 N N . SER A 1 89 ? -7.182 -4.437 17.968 1.00 89.00 89 SER A N 1
ATOM 654 C CA . SER A 1 89 ? -5.830 -4.873 17.591 1.00 89.00 89 SER A CA 1
ATOM 655 C C . SER A 1 89 ? -5.024 -3.732 16.968 1.00 89.00 89 SER A C 1
ATOM 657 O O . SER A 1 89 ? -5.459 -3.105 16.007 1.00 89.00 89 SER A O 1
ATOM 659 N N . LEU A 1 90 ? -3.819 -3.486 17.495 1.00 92.00 90 LEU A N 1
ATOM 660 C CA . LEU A 1 90 ? -2.879 -2.474 16.982 1.00 92.00 90 LEU A CA 1
ATOM 661 C C . LEU A 1 90 ? -1.697 -3.088 16.215 1.00 92.00 90 LEU A C 1
ATOM 663 O O . LEU A 1 90 ? -0.844 -2.357 15.718 1.00 92.00 90 LEU A O 1
ATOM 667 N N . ASP A 1 91 ? -1.646 -4.416 16.088 1.00 88.56 91 ASP A N 1
ATOM 668 C CA . ASP A 1 91 ? -0.504 -5.133 15.501 1.00 88.56 91 ASP A CA 1
ATOM 669 C C . ASP A 1 91 ? -0.256 -4.742 14.033 1.00 88.56 91 ASP A C 1
ATOM 671 O O . ASP A 1 91 ? 0.869 -4.798 13.535 1.00 88.56 91 ASP A O 1
ATOM 675 N N . GLN A 1 92 ? -1.314 -4.331 13.329 1.00 86.75 92 GLN A N 1
ATOM 676 C CA . GLN A 1 92 ? -1.252 -3.923 11.925 1.00 86.75 92 GLN A CA 1
ATOM 677 C C . GLN A 1 92 ? -0.698 -2.501 11.738 1.00 86.75 92 GLN A C 1
ATOM 679 O O . GLN A 1 92 ? -0.083 -2.231 10.705 1.00 86.75 92 GLN A O 1
ATOM 684 N N . LEU A 1 93 ? -0.814 -1.626 12.747 1.00 91.00 93 LEU A N 1
ATOM 685 C CA . LEU A 1 93 ? -0.337 -0.239 12.667 1.00 91.00 93 LEU A CA 1
ATOM 686 C C . LEU A 1 93 ? 1.186 -0.154 12.560 1.00 91.00 93 LEU A C 1
ATOM 688 O O . LEU A 1 93 ? 1.704 0.685 11.826 1.00 91.00 93 LEU A O 1
ATOM 692 N N . ASP A 1 94 ? 1.913 -1.036 13.248 1.00 90.56 94 ASP A N 1
ATOM 693 C CA . ASP A 1 94 ? 3.376 -1.080 13.158 1.00 90.56 94 ASP A CA 1
ATOM 694 C C . ASP A 1 94 ? 3.837 -1.437 11.739 1.00 90.56 94 ASP A C 1
ATOM 696 O O . ASP A 1 94 ? 4.798 -0.863 11.217 1.00 90.56 94 ASP A O 1
ATOM 700 N N . ALA A 1 95 ? 3.157 -2.383 11.088 1.00 87.75 95 ALA A N 1
ATOM 701 C CA . ALA A 1 95 ? 3.464 -2.764 9.714 1.00 87.75 95 ALA A CA 1
ATOM 702 C C . ALA A 1 95 ? 3.160 -1.616 8.739 1.00 87.75 95 ALA A C 1
ATOM 704 O O . ALA A 1 95 ? 3.981 -1.311 7.873 1.00 87.75 95 ALA A O 1
ATOM 705 N N . GLU A 1 96 ? 2.025 -0.943 8.916 1.00 88.31 96 GLU A N 1
ATOM 706 C CA . GLU A 1 96 ? 1.606 0.179 8.079 1.00 88.31 96 GLU A CA 1
ATOM 707 C C . GLU A 1 96 ? 2.527 1.399 8.227 1.00 88.31 96 GLU A C 1
ATOM 709 O O . GLU A 1 96 ? 2.990 1.954 7.231 1.00 88.31 96 GLU A O 1
ATOM 714 N N . MET A 1 97 ? 2.899 1.762 9.457 1.00 90.38 97 MET A N 1
ATOM 715 C CA . MET A 1 97 ? 3.851 2.845 9.727 1.00 90.38 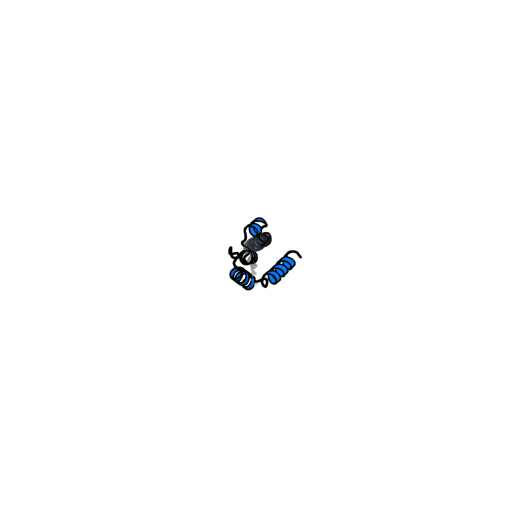97 MET A CA 1
ATOM 716 C C . MET A 1 97 ? 5.209 2.607 9.059 1.00 90.38 97 MET A C 1
ATOM 718 O O . MET A 1 97 ? 5.817 3.540 8.527 1.00 90.38 97 MET A O 1
ATOM 722 N N . ASN A 1 98 ? 5.683 1.358 9.058 1.00 90.62 98 ASN A N 1
ATOM 723 C CA . ASN A 1 98 ? 6.918 0.994 8.370 1.00 90.62 98 ASN A CA 1
ATOM 724 C C . ASN A 1 98 ? 6.780 1.120 6.845 1.00 90.62 98 ASN A C 1
ATOM 726 O O . ASN A 1 98 ? 7.710 1.611 6.201 1.00 90.62 98 ASN A O 1
ATOM 730 N N . SER A 1 99 ? 5.635 0.727 6.280 1.00 87.12 99 SER A N 1
ATOM 731 C CA . SER A 1 99 ? 5.331 0.892 4.853 1.00 87.12 99 SER A CA 1
ATOM 732 C C . SER A 1 99 ? 5.298 2.368 4.440 1.00 87.12 99 SER A C 1
ATOM 734 O O . SER A 1 99 ? 5.978 2.741 3.487 1.00 87.12 99 SER A O 1
ATOM 736 N N . ILE A 1 100 ? 4.620 3.233 5.204 1.00 86.31 100 ILE A N 1
ATOM 737 C CA . ILE A 1 100 ? 4.566 4.684 4.941 1.00 86.31 100 ILE A CA 1
ATOM 738 C C . ILE A 1 100 ? 5.972 5.300 4.991 1.00 86.31 100 ILE A C 1
ATOM 740 O O . ILE A 1 100 ? 6.362 6.060 4.106 1.00 86.31 100 ILE A O 1
ATOM 744 N N . ASN A 1 101 ? 6.773 4.958 6.004 1.00 90.44 101 ASN A N 1
ATOM 745 C CA . ASN A 1 101 ? 8.139 5.472 6.122 1.00 90.44 101 ASN A CA 1
ATOM 746 C C . ASN A 1 101 ? 9.062 4.999 4.981 1.00 90.44 101 ASN A C 1
ATOM 748 O O . ASN A 1 101 ? 10.038 5.682 4.667 1.00 90.44 101 ASN A O 1
ATOM 752 N N . ALA A 1 102 ? 8.788 3.836 4.384 1.00 88.06 102 ALA A N 1
ATOM 753 C CA . ALA A 1 102 ? 9.516 3.343 3.219 1.00 88.06 102 ALA A CA 1
ATOM 754 C C . ALA A 1 102 ? 9.117 4.067 1.922 1.00 88.06 102 ALA A C 1
ATOM 756 O O . ALA A 1 102 ? 9.956 4.201 1.038 1.00 88.06 102 ALA A O 1
ATOM 757 N N . GLU A 1 103 ? 7.875 4.540 1.814 1.00 79.56 103 GLU A N 1
ATOM 758 C CA . GLU A 1 103 ? 7.372 5.246 0.629 1.00 79.56 103 GLU A CA 1
ATOM 759 C C . GLU A 1 103 ? 7.777 6.729 0.575 1.00 79.56 103 GLU A C 1
ATOM 761 O O . GLU A 1 103 ? 7.958 7.286 -0.505 1.00 79.56 103 GLU A O 1
ATOM 766 N N . VAL A 1 104 ? 7.965 7.377 1.729 1.00 83.62 104 VAL A N 1
ATOM 767 C CA . VAL A 1 104 ? 8.275 8.821 1.813 1.00 83.62 104 VAL A CA 1
ATOM 768 C C . VAL A 1 104 ? 9.785 9.139 1.681 1.00 83.62 104 VAL A C 1
ATOM 770 O O . VAL A 1 104 ? 10.163 10.312 1.647 1.00 83.62 104 VAL A O 1
ATOM 773 N N . GLN A 1 105 ? 10.660 8.130 1.597 1.00 61.81 105 GLN A N 1
ATOM 774 C CA . GLN A 1 105 ? 12.124 8.285 1.468 1.00 61.81 105 GLN A CA 1
ATOM 775 C C . GLN A 1 105 ? 12.622 8.189 0.023 1.00 61.81 105 GLN A C 1
ATOM 777 O O . GLN A 1 105 ? 13.544 8.969 -0.314 1.00 61.81 105 GLN A O 1
#

Radius of gyration: 40.57 Å; chains: 1; bounding box: 76×37×126 Å

pLDDT: mean 81.68, std 14.28, range [49.47, 97.75]

Sequence (105 aa):
MDTNNTIQPQTPPQKQGQIGAVIGIIIIIVVLALGGLYVWGARLNKVTEPNGETAEDIMNSSDPTTDNLTTQGTSDDLSAIEDDLDTTSLDQLDAEMNSINAEVQ

Secondary structure (DSSP, 8-state):
----------PPPP-TTHHHHHHHHHHHHHHHHHHHHHHHHHHHHHHSS--SPPHHHHHHS--HHHHHHH-------HHHHHHHHHH---HHHHHHHHHHHHH--

Foldseek 3Di:
DDDDDDDDDDDPDPPPDDPVVVVVVVVVVVVVVVVVCVVVVVVVVVVPPPPDQDPVRVVPDDDVLVVQQPDADPDPDPVRVVVRVVSRDCPVVVVVVVVVVVVVD